Protein AF-A0A0F8WYC7-F1 (afdb_monomer_lite)

Foldseek 3Di:
DWDADPVPRDIDDDDPVVVVVQQVPPPADADPVGDGDGNYDPPVVVVVVVVVVVVVVVVVVVVVVVVVVVVVVVVVVVVVVVVVD

Sequence (85 aa):
RVLECWICGCLFAMPEQLYLREKDGANGFHCPNGHLLGLGKGQMKKLEEELCEVRVERTRCRLGWEKAARENDRLLKQLDKKKKK

Structure (mmCIF, N/CA/C/O backbone):
data_AF-A0A0F8WYC7-F1
#
_entry.id   AF-A0A0F8WYC7-F1
#
loop_
_atom_site.group_PDB
_atom_site.id
_atom_site.type_symbol
_atom_site.label_atom_id
_atom_site.label_alt_id
_atom_site.label_comp_id
_atom_site.label_asym_id
_atom_site.label_entity_id
_atom_site.label_seq_id
_atom_site.pdbx_PDB_ins_code
_atom_site.Cartn_x
_atom_site.Cartn_y
_atom_site.Cartn_z
_atom_site.occupancy
_atom_site.B_iso_or_equiv
_atom_site.auth_seq_id
_atom_site.auth_comp_id
_atom_site.auth_asym_id
_atom_site.auth_atom_id
_atom_site.pdbx_PDB_model_num
ATOM 1 N N . ARG A 1 1 ? 19.978 -5.069 -18.990 1.00 81.88 1 ARG A N 1
ATOM 2 C CA . ARG A 1 1 ? 18.707 -5.640 -19.505 1.00 81.88 1 ARG A CA 1
ATOM 3 C C . ARG A 1 1 ? 18.216 -4.849 -20.700 1.00 81.88 1 ARG A C 1
ATOM 5 O O . ARG A 1 1 ? 18.539 -3.673 -20.786 1.00 81.88 1 ARG A O 1
ATOM 12 N N . VAL A 1 2 ? 17.440 -5.468 -21.586 1.00 88.69 2 VAL A N 1
ATOM 13 C CA . VAL A 1 2 ? 16.670 -4.748 -22.613 1.00 88.69 2 VAL A CA 1
ATOM 14 C C . VAL A 1 2 ? 15.263 -4.522 -22.065 1.00 88.69 2 VAL A C 1
ATOM 16 O O . VAL A 1 2 ? 14.691 -5.443 -21.485 1.00 88.69 2 VAL A O 1
ATOM 19 N N . LEU A 1 3 ? 14.750 -3.302 -22.190 1.00 88.81 3 LEU A N 1
ATOM 20 C CA . LEU A 1 3 ? 13.404 -2.908 -21.782 1.00 88.81 3 LEU A CA 1
ATOM 21 C C . LEU A 1 3 ? 12.665 -2.297 -22.967 1.00 88.81 3 LEU A C 1
ATOM 23 O O . LEU A 1 3 ? 13.283 -1.697 -23.844 1.00 88.81 3 LEU A O 1
ATOM 27 N N . GLU A 1 4 ? 11.345 -2.424 -22.946 1.00 91.69 4 GLU A N 1
ATOM 28 C CA . GLU A 1 4 ? 10.444 -1.763 -23.881 1.00 91.69 4 GLU A CA 1
ATOM 29 C C . GLU A 1 4 ? 9.694 -0.643 -23.159 1.00 91.69 4 GLU A C 1
ATOM 31 O O . GLU A 1 4 ? 9.151 -0.836 -22.069 1.00 91.69 4 GLU A O 1
ATOM 36 N N . CYS A 1 5 ? 9.668 0.544 -23.756 1.00 90.50 5 CYS A N 1
ATOM 37 C CA . CYS A 1 5 ? 8.833 1.632 -23.273 1.00 90.50 5 CYS A CA 1
ATOM 38 C C . CYS A 1 5 ? 7.358 1.324 -23.554 1.00 90.50 5 CYS A C 1
ATOM 40 O O . CYS A 1 5 ? 6.944 1.351 -24.708 1.00 90.50 5 CYS A O 1
ATOM 42 N N . TRP A 1 6 ? 6.531 1.138 -22.522 1.00 87.31 6 TRP A N 1
ATOM 43 C CA . TRP A 1 6 ? 5.097 0.861 -22.706 1.00 87.31 6 TRP A CA 1
ATOM 44 C C . TRP A 1 6 ? 4.293 2.036 -23.301 1.00 87.31 6 TRP A C 1
ATOM 46 O O . TRP A 1 6 ? 3.112 1.876 -23.588 1.00 87.31 6 TRP A O 1
ATOM 56 N N . ILE A 1 7 ? 4.896 3.228 -23.441 1.00 90.19 7 ILE A N 1
ATOM 57 C CA . ILE A 1 7 ? 4.245 4.416 -24.026 1.00 90.19 7 ILE A CA 1
ATOM 58 C C . ILE A 1 7 ? 4.483 4.484 -25.538 1.00 90.19 7 ILE A C 1
ATOM 60 O O . ILE A 1 7 ? 3.554 4.755 -26.291 1.00 90.19 7 ILE A O 1
ATOM 64 N N . CYS A 1 8 ? 5.720 4.255 -25.993 1.00 93.94 8 CYS A N 1
ATOM 65 C CA . CYS A 1 8 ? 6.101 4.444 -27.400 1.00 93.94 8 CYS A CA 1
ATOM 66 C C . CYS A 1 8 ? 6.714 3.212 -28.081 1.00 93.94 8 CYS A C 1
ATOM 68 O O . CYS A 1 8 ? 7.108 3.309 -29.240 1.00 93.94 8 CYS A O 1
ATOM 70 N N . GLY A 1 9 ? 6.845 2.083 -27.382 1.00 91.62 9 GLY A N 1
ATOM 71 C CA . GLY A 1 9 ? 7.384 0.830 -27.923 1.00 91.62 9 GLY A CA 1
ATOM 72 C C . GLY A 1 9 ? 8.892 0.835 -28.187 1.00 91.62 9 GLY A C 1
ATOM 73 O O . GLY A 1 9 ? 9.415 -0.101 -28.785 1.00 91.62 9 GLY A O 1
ATOM 74 N N . CYS A 1 10 ? 9.630 1.879 -27.784 1.00 94.25 10 CYS A N 1
ATOM 75 C CA . CYS A 1 10 ? 11.071 1.900 -28.024 1.00 94.25 10 CYS A CA 1
ATOM 76 C C . CYS A 1 10 ? 11.791 0.869 -27.142 1.00 94.25 10 CYS A C 1
ATOM 78 O O . CYS A 1 10 ? 11.584 0.815 -25.926 1.00 94.25 10 CYS A O 1
ATOM 80 N N . LEU A 1 11 ? 12.653 0.066 -27.766 1.00 94.75 11 LEU A N 1
ATOM 81 C CA . LEU A 1 11 ? 13.524 -0.887 -27.088 1.00 94.75 11 LEU A CA 1
ATOM 82 C C . LEU A 1 11 ? 14.849 -0.214 -26.740 1.00 94.75 11 LEU A C 1
ATOM 84 O O . LEU A 1 11 ? 15.484 0.402 -27.596 1.00 94.75 11 LEU A O 1
ATOM 88 N N . PHE A 1 12 ? 15.286 -0.338 -25.490 1.00 92.94 12 PHE A N 1
ATOM 89 C CA . PHE A 1 12 ? 16.543 0.253 -25.037 1.00 92.94 12 PHE A CA 1
ATOM 90 C C . PHE A 1 12 ? 17.223 -0.578 -23.954 1.00 92.94 12 PHE A C 1
ATOM 92 O O . PHE A 1 12 ? 16.596 -1.340 -23.214 1.00 92.94 12 PHE A O 1
ATOM 99 N N . ALA A 1 13 ? 18.545 -0.436 -23.874 1.00 92.94 13 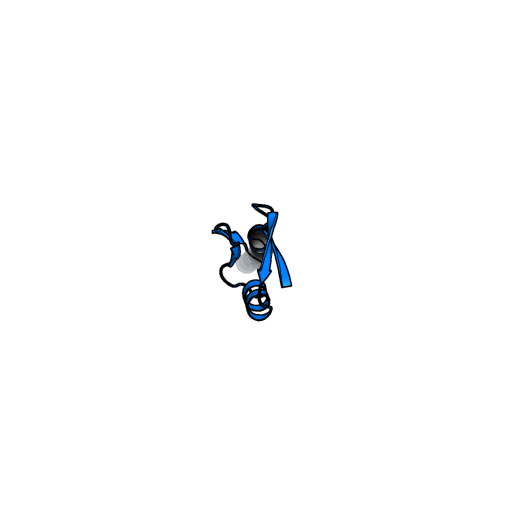ALA A N 1
ATOM 100 C CA . ALA A 1 13 ? 19.351 -1.109 -22.872 1.00 92.94 13 ALA A CA 1
ATOM 101 C C . ALA A 1 13 ? 19.390 -0.292 -21.575 1.00 92.94 13 ALA A C 1
ATOM 103 O O . ALA A 1 13 ? 19.716 0.893 -21.579 1.00 92.94 13 ALA A O 1
ATOM 104 N N . MET A 1 14 ? 19.109 -0.952 -20.455 1.00 88.88 14 MET A N 1
ATOM 105 C CA . MET A 1 14 ? 19.248 -0.404 -19.111 1.00 88.88 14 MET A CA 1
ATOM 106 C C . MET A 1 14 ? 20.332 -1.177 -18.341 1.00 88.88 14 MET A C 1
ATOM 108 O O . MET A 1 14 ? 20.249 -2.412 -18.260 1.00 88.88 14 MET A O 1
ATOM 112 N N . PRO A 1 15 ? 21.341 -0.496 -17.768 1.00 89.44 15 PRO A N 1
ATOM 113 C CA . PRO A 1 15 ? 22.313 -1.110 -16.864 1.00 89.44 15 PRO A CA 1
ATOM 114 C C . PRO A 1 15 ? 21.637 -1.814 -15.680 1.00 89.44 15 PRO A C 1
ATOM 116 O O . PRO A 1 15 ? 20.676 -1.290 -15.118 1.00 89.44 15 PRO A O 1
ATOM 119 N N . GLU A 1 16 ? 22.154 -2.977 -15.265 1.00 88.38 16 GLU A N 1
ATOM 120 C CA . GLU A 1 16 ? 21.555 -3.773 -14.174 1.00 88.38 16 GLU A CA 1
ATOM 121 C C . GLU A 1 16 ? 21.477 -2.976 -12.862 1.00 88.38 16 GLU A C 1
ATOM 123 O O . GLU A 1 16 ? 20.482 -3.039 -12.151 1.00 88.38 16 GLU A O 1
ATOM 128 N N . GLN A 1 17 ? 22.493 -2.157 -12.582 1.00 85.25 17 GLN A N 1
ATOM 129 C CA . GLN A 1 17 ? 22.548 -1.301 -11.393 1.00 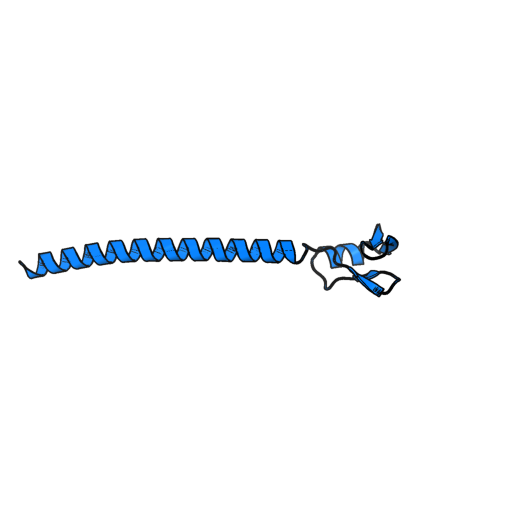85.25 17 GLN A CA 1
ATOM 130 C C . GLN A 1 17 ? 21.397 -0.284 -11.353 1.00 85.25 17 GLN A C 1
ATOM 132 O O . GLN A 1 17 ? 20.804 -0.065 -10.300 1.00 85.25 17 GLN A O 1
ATOM 137 N N . LEU A 1 18 ? 21.056 0.312 -12.502 1.00 82.12 18 LEU A N 1
ATOM 138 C CA . LEU A 1 18 ? 19.929 1.241 -12.604 1.00 82.12 18 LEU A CA 1
ATOM 139 C C . LEU A 1 18 ? 18.596 0.499 -12.519 1.00 82.12 18 LEU A C 1
ATOM 141 O O . LEU A 1 18 ? 17.693 0.952 -11.827 1.00 82.12 18 LEU A O 1
ATOM 145 N N . TYR A 1 19 ? 18.490 -0.669 -13.155 1.00 85.00 19 TYR A N 1
ATOM 146 C CA . TYR A 1 19 ? 17.295 -1.507 -13.070 1.00 85.00 19 TYR A CA 1
ATOM 147 C C . TYR A 1 19 ? 16.965 -1.897 -11.620 1.00 85.00 19 TYR A C 1
ATOM 149 O O . TYR A 1 19 ? 15.820 -1.764 -11.193 1.00 85.00 19 TYR A O 1
ATOM 157 N N . LEU A 1 20 ? 17.965 -2.339 -10.850 1.00 82.88 20 LEU A N 1
ATOM 158 C CA . LEU A 1 20 ? 17.791 -2.698 -9.440 1.00 82.88 20 LEU A CA 1
ATOM 159 C C . LEU A 1 20 ? 17.392 -1.484 -8.592 1.00 82.88 20 LEU A C 1
ATOM 161 O O . LEU A 1 20 ? 16.437 -1.566 -7.826 1.00 82.88 20 LEU A O 1
ATOM 165 N N . ARG A 1 21 ? 18.046 -0.333 -8.797 1.00 80.56 21 ARG A N 1
ATOM 166 C CA . ARG A 1 21 ? 17.713 0.917 -8.096 1.00 80.56 21 ARG A CA 1
ATOM 167 C C . ARG A 1 21 ? 16.264 1.360 -8.334 1.00 80.56 21 ARG A C 1
ATOM 169 O O . ARG A 1 21 ? 15.584 1.770 -7.399 1.00 80.56 21 ARG A O 1
ATOM 176 N N . GLU A 1 22 ? 15.788 1.273 -9.573 1.00 80.94 22 GLU A N 1
ATOM 177 C CA . GLU A 1 22 ? 14.412 1.639 -9.934 1.00 80.94 22 GLU A CA 1
ATOM 178 C C . GLU A 1 22 ? 13.377 0.612 -9.458 1.00 80.94 22 GLU A C 1
ATOM 180 O O . GLU A 1 22 ? 12.254 0.976 -9.102 1.00 80.94 22 GLU A O 1
ATOM 185 N N . LYS A 1 23 ? 13.748 -0.671 -9.389 1.00 76.88 23 LYS A N 1
ATOM 186 C CA . LYS A 1 23 ? 12.893 -1.734 -8.843 1.00 76.88 23 LYS A CA 1
ATOM 187 C C . LYS A 1 23 ? 12.593 -1.528 -7.354 1.00 76.88 23 LYS A C 1
ATOM 189 O O . LYS A 1 23 ? 11.465 -1.774 -6.928 1.00 76.88 23 LYS A O 1
ATOM 194 N N . ASP A 1 24 ? 13.568 -1.029 -6.597 1.00 71.94 24 ASP A N 1
ATOM 195 C CA . ASP A 1 24 ? 13.457 -0.810 -5.149 1.00 71.94 24 ASP A CA 1
ATOM 196 C C . ASP A 1 24 ? 12.789 0.529 -4.774 1.00 71.94 24 ASP A C 1
ATOM 198 O O . ASP A 1 24 ? 12.671 0.863 -3.596 1.00 71.94 24 ASP A O 1
ATOM 202 N N . GLY A 1 25 ? 12.272 1.272 -5.762 1.00 65.44 25 GLY A N 1
ATOM 203 C CA . GLY A 1 25 ? 11.388 2.418 -5.531 1.00 65.44 25 GLY A CA 1
ATOM 204 C C . GLY A 1 25 ? 11.992 3.792 -5.811 1.00 65.44 25 GLY A C 1
ATOM 205 O O . GLY A 1 25 ? 11.514 4.774 -5.245 1.00 65.44 25 GLY A O 1
ATOM 206 N N . ALA A 1 26 ? 13.009 3.888 -6.671 1.00 63.72 26 ALA A N 1
ATOM 207 C CA . ALA A 1 26 ? 13.457 5.185 -7.173 1.00 63.72 26 ALA A CA 1
ATOM 208 C C . ALA A 1 26 ? 12.413 5.859 -8.100 1.00 63.72 26 ALA A C 1
ATOM 210 O O . ALA A 1 26 ? 11.403 5.266 -8.486 1.00 63.72 26 ALA A O 1
ATOM 211 N N . ASN A 1 27 ? 12.635 7.153 -8.364 1.00 69.88 27 ASN A N 1
ATOM 212 C CA . ASN A 1 27 ? 11.700 8.131 -8.945 1.00 69.88 27 ASN A CA 1
ATOM 213 C C . ASN A 1 27 ? 11.299 7.886 -10.418 1.00 69.88 27 ASN A C 1
ATOM 215 O O . ASN A 1 27 ? 10.739 8.781 -11.054 1.00 69.88 27 ASN A O 1
ATOM 219 N N . GLY A 1 28 ? 11.548 6.698 -10.964 1.00 79.69 28 GLY A N 1
ATOM 220 C CA . GLY A 1 28 ? 11.335 6.385 -12.366 1.00 79.69 28 GLY A CA 1
ATOM 221 C C . GLY A 1 28 ? 12.524 6.786 -13.240 1.00 79.69 28 GLY A C 1
ATOM 222 O O . GLY A 1 28 ? 13.434 7.512 -12.842 1.00 79.69 28 GLY A O 1
ATOM 223 N N . PHE A 1 29 ? 12.507 6.303 -14.475 1.00 87.06 29 PHE A N 1
ATOM 224 C CA . PHE A 1 29 ? 13.559 6.468 -15.470 1.00 87.06 29 PHE A CA 1
ATOM 225 C C . PHE A 1 29 ? 12.953 6.890 -16.804 1.00 87.06 29 PHE A C 1
ATOM 227 O O . PHE A 1 29 ? 11.801 6.581 -17.100 1.00 87.06 29 PHE A O 1
ATOM 234 N N . HIS A 1 30 ? 13.729 7.592 -17.624 1.00 89.69 30 HIS A N 1
ATOM 235 C CA . HIS A 1 30 ? 13.257 8.052 -18.924 1.00 89.69 30 HIS A CA 1
ATOM 236 C C . HIS A 1 30 ? 13.685 7.089 -20.029 1.00 89.69 30 HIS A C 1
ATOM 238 O O . HIS A 1 30 ? 14.833 6.641 -20.068 1.00 89.69 30 HIS A O 1
ATOM 244 N N . CYS A 1 31 ? 12.770 6.788 -20.949 1.00 91.31 31 CYS A N 1
ATOM 245 C CA . CYS A 1 31 ? 13.142 6.159 -22.212 1.00 91.31 31 CYS A CA 1
ATOM 246 C C . CYS A 1 31 ? 13.926 7.153 -23.099 1.00 91.31 31 CYS A C 1
ATOM 248 O O . CYS A 1 31 ? 13.845 8.364 -22.873 1.00 91.31 31 CYS A O 1
ATOM 250 N N . PRO A 1 32 ? 14.621 6.691 -24.155 1.00 93.56 32 PRO A N 1
ATOM 251 C CA . PRO A 1 32 ? 15.344 7.572 -25.082 1.00 93.56 32 PRO A CA 1
ATOM 252 C C . PRO A 1 32 ? 14.484 8.660 -25.743 1.00 93.56 32 PRO A C 1
ATOM 254 O O . PRO A 1 32 ? 14.999 9.709 -26.113 1.00 93.56 32 PRO A O 1
ATOM 257 N N . ASN A 1 33 ? 13.171 8.432 -25.849 1.00 93.75 33 ASN A N 1
ATOM 258 C CA . ASN A 1 33 ? 12.219 9.394 -26.410 1.00 93.75 33 ASN A CA 1
ATOM 259 C C . ASN A 1 33 ? 11.642 10.355 -25.349 1.00 93.75 33 ASN A C 1
ATOM 261 O O . ASN A 1 33 ? 10.730 11.114 -25.654 1.00 93.75 33 ASN A O 1
ATOM 265 N N . GLY A 1 34 ? 12.124 10.310 -24.102 1.00 92.44 34 GLY A N 1
ATOM 266 C CA . GLY A 1 34 ? 11.761 11.259 -23.044 1.00 92.44 34 GLY A CA 1
ATOM 267 C C . GLY A 1 34 ? 10.559 10.880 -22.173 1.00 92.44 34 GLY A C 1
ATOM 268 O O . GLY A 1 34 ? 10.230 11.621 -21.254 1.00 92.44 34 GLY A O 1
ATOM 269 N N . HIS A 1 35 ? 9.905 9.735 -22.394 1.00 90.94 35 HIS A N 1
ATOM 270 C CA . HIS A 1 35 ? 8.807 9.282 -21.528 1.00 90.94 35 HIS A CA 1
ATOM 271 C C . HIS A 1 35 ? 9.304 8.749 -20.182 1.00 90.94 35 HIS A C 1
ATOM 273 O O . HIS A 1 35 ? 10.216 7.921 -20.160 1.00 90.94 35 HIS A O 1
ATOM 279 N N . LEU A 1 36 ? 8.660 9.166 -19.090 1.00 88.38 36 LEU A N 1
ATOM 280 C CA . LEU A 1 36 ? 8.915 8.665 -17.740 1.00 88.38 36 LEU A CA 1
ATOM 281 C C . LEU A 1 36 ? 8.252 7.294 -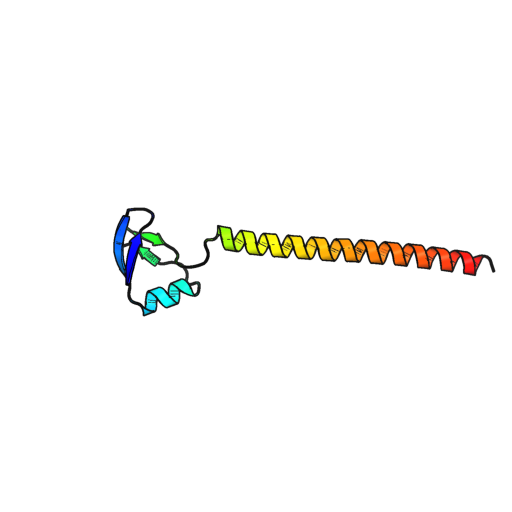17.530 1.00 88.38 36 LEU A C 1
ATOM 283 O O . LEU A 1 36 ? 7.052 7.124 -17.746 1.00 88.38 36 LEU A O 1
ATOM 287 N N . LEU A 1 37 ? 9.044 6.328 -17.080 1.00 85.81 37 LEU A N 1
ATOM 288 C CA . LEU A 1 37 ? 8.667 4.947 -16.795 1.00 85.81 37 LEU A CA 1
ATOM 289 C C . LEU A 1 37 ? 9.014 4.610 -15.343 1.00 85.81 37 LEU A C 1
ATOM 291 O O . LEU A 1 37 ? 9.970 5.142 -14.789 1.00 85.81 37 LEU A O 1
ATOM 295 N N . GLY A 1 38 ? 8.273 3.694 -14.723 1.00 82.62 38 GLY A N 1
ATOM 296 C CA . GLY A 1 38 ? 8.557 3.216 -13.367 1.00 82.62 38 GLY A CA 1
ATOM 297 C C . GLY A 1 38 ? 8.561 1.693 -13.307 1.00 82.62 38 GLY A C 1
ATOM 298 O O . GLY A 1 38 ? 7.658 1.063 -13.844 1.00 82.62 38 GLY A O 1
ATOM 299 N N . LEU A 1 39 ? 9.562 1.095 -12.652 1.00 75.94 39 LEU A N 1
ATOM 300 C CA . LEU A 1 39 ? 9.641 -0.365 -12.447 1.00 75.94 39 LEU A CA 1
ATOM 301 C C . LEU A 1 39 ? 9.039 -0.829 -11.111 1.00 75.94 39 LEU A C 1
ATOM 303 O O . LEU A 1 39 ? 8.921 -2.031 -10.874 1.00 75.94 39 LEU A O 1
ATOM 307 N N . GLY A 1 40 ? 8.685 0.107 -10.228 1.00 66.81 40 GLY A N 1
ATOM 308 C CA . GLY A 1 40 ? 8.083 -0.191 -8.931 1.00 66.81 40 GLY A CA 1
ATOM 309 C C . GLY A 1 40 ? 6.629 -0.669 -9.027 1.00 66.81 40 GLY A C 1
ATOM 310 O O . GLY A 1 40 ? 6.023 -0.700 -10.099 1.00 66.81 40 GLY A O 1
ATOM 311 N N . LYS A 1 41 ? 6.029 -1.002 -7.873 1.00 61.97 41 LYS A N 1
ATOM 312 C CA . LYS A 1 41 ? 4.574 -1.216 -7.783 1.00 61.97 41 LYS A CA 1
ATOM 313 C C . LYS A 1 41 ? 3.871 0.011 -8.375 1.00 61.97 41 LYS A C 1
ATOM 315 O O . LYS A 1 41 ? 4.117 1.128 -7.913 1.00 61.97 41 LYS A O 1
ATOM 320 N N . GLY A 1 42 ? 3.023 -0.201 -9.385 1.00 65.50 42 GLY A N 1
ATOM 321 C CA . GLY A 1 42 ? 2.243 0.874 -9.995 1.00 65.50 42 GLY A CA 1
ATOM 322 C C . GLY A 1 42 ? 1.487 1.658 -8.924 1.00 65.50 42 GLY A C 1
ATOM 323 O O . GLY A 1 42 ? 1.072 1.078 -7.919 1.00 65.50 42 GLY A O 1
ATOM 324 N N . GLN A 1 43 ? 1.316 2.967 -9.124 1.00 66.06 43 GLN A N 1
ATOM 325 C CA . GLN A 1 43 ? 0.623 3.835 -8.161 1.00 66.06 43 GLN A CA 1
ATOM 326 C C . GLN A 1 43 ? -0.737 3.260 -7.746 1.00 66.06 43 GLN A C 1
ATOM 328 O O . GLN A 1 43 ? -1.074 3.293 -6.571 1.00 66.06 43 GLN A O 1
ATOM 333 N N . MET A 1 44 ? -1.449 2.621 -8.679 1.00 71.44 44 MET A N 1
ATOM 334 C CA . MET A 1 44 ? -2.680 1.877 -8.403 1.00 71.44 44 MET A CA 1
ATOM 335 C C . MET A 1 44 ? -2.525 0.831 -7.298 1.00 71.44 44 MET A C 1
ATOM 337 O O . MET A 1 44 ? -3.298 0.830 -6.351 1.00 71.44 44 MET A O 1
ATOM 341 N N . LYS A 1 45 ? -1.496 -0.017 -7.367 1.00 75.50 45 LYS A N 1
ATOM 342 C CA . LYS A 1 45 ? -1.269 -1.061 -6.365 1.00 75.50 45 LYS A CA 1
ATOM 343 C C . LYS A 1 45 ? -0.882 -0.478 -5.003 1.00 75.50 45 LYS A C 1
ATOM 345 O O . LYS A 1 45 ? -1.280 -1.017 -3.979 1.00 75.50 45 LYS A O 1
ATOM 350 N N . LYS A 1 46 ? -0.127 0.628 -4.983 1.00 78.69 46 LYS A N 1
ATOM 351 C CA . LYS A 1 46 ? 0.178 1.351 -3.735 1.00 78.69 46 LYS A CA 1
ATOM 352 C C . LYS A 1 46 ? -1.099 1.911 -3.102 1.00 78.69 46 LYS A C 1
ATOM 354 O O . LYS A 1 46 ? -1.344 1.677 -1.928 1.00 78.69 46 LYS A O 1
ATOM 359 N N . LEU A 1 47 ? -1.946 2.555 -3.904 1.00 80.12 47 LEU A N 1
ATOM 360 C CA . LEU A 1 47 ? -3.236 3.084 -3.455 1.00 80.12 47 LEU A CA 1
ATOM 361 C C . LEU A 1 47 ? -4.190 1.973 -2.989 1.00 80.12 47 LEU A C 1
ATOM 363 O O . LEU A 1 47 ? -4.934 2.167 -2.034 1.00 80.12 47 LEU A O 1
ATOM 367 N N . GLU A 1 48 ? -4.178 0.802 -3.628 1.00 87.44 48 GLU A N 1
ATOM 368 C CA . GLU A 1 48 ? -4.942 -0.371 -3.183 1.00 87.44 48 GLU A CA 1
ATOM 369 C C . GLU A 1 48 ? -4.466 -0.894 -1.822 1.00 87.44 48 GLU A C 1
ATOM 371 O O . GLU A 1 48 ? -5.296 -1.235 -0.976 1.00 87.44 48 GLU A O 1
ATOM 376 N N . GLU A 1 49 ? -3.148 -0.942 -1.599 1.00 88.00 49 GLU A N 1
ATOM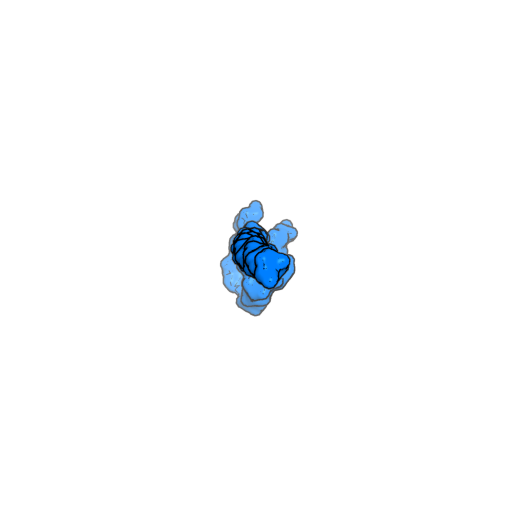 377 C CA . GLU A 1 49 ? -2.546 -1.323 -0.316 1.00 88.00 49 GLU A CA 1
ATOM 378 C C . GLU A 1 49 ? -2.941 -0.318 0.783 1.00 88.00 49 GLU A C 1
ATOM 380 O O . GLU A 1 49 ? -3.490 -0.725 1.808 1.00 88.00 49 GLU A O 1
ATOM 385 N N . GLU A 1 50 ? -2.811 0.986 0.523 1.00 90.50 50 GLU A N 1
ATOM 386 C CA . GLU A 1 50 ? -3.245 2.054 1.438 1.00 90.50 50 GLU A CA 1
ATOM 387 C C . GLU A 1 50 ? -4.755 1.985 1.739 1.00 90.50 50 GLU A C 1
ATOM 389 O O . GLU A 1 50 ? -5.186 2.066 2.892 1.00 90.50 50 GLU A O 1
ATOM 394 N N . LEU A 1 51 ? -5.592 1.765 0.718 1.00 92.25 51 LEU A N 1
ATOM 395 C CA . LEU A 1 51 ? -7.037 1.589 0.895 1.00 92.25 51 LEU A CA 1
ATOM 396 C C . LEU A 1 51 ? -7.367 0.366 1.753 1.00 92.25 51 LEU A C 1
ATOM 398 O O . LEU A 1 51 ? -8.330 0.400 2.526 1.00 92.25 51 LEU A O 1
ATOM 402 N N . CYS A 1 52 ? -6.610 -0.720 1.608 1.00 95.19 52 CYS A N 1
ATOM 403 C CA . CYS A 1 52 ? -6.778 -1.918 2.418 1.00 95.19 52 CYS A CA 1
ATOM 404 C C . CYS A 1 52 ? -6.466 -1.628 3.892 1.00 95.19 52 CYS A C 1
ATOM 406 O O . CYS A 1 52 ? -7.289 -1.929 4.761 1.00 95.19 52 CYS A O 1
ATOM 408 N N . GLU A 1 53 ? -5.341 -0.969 4.170 1.00 95.25 53 GLU A N 1
ATOM 409 C CA . GLU A 1 53 ? -4.922 -0.596 5.526 1.00 95.25 53 GLU A CA 1
ATOM 410 C C . GLU A 1 53 ? -5.961 0.293 6.218 1.00 95.25 53 GLU A C 1
ATOM 412 O O . GLU A 1 53 ? -6.432 -0.031 7.313 1.00 95.25 53 GLU A O 1
ATOM 417 N N . VAL A 1 54 ? -6.429 1.341 5.534 1.00 96.19 54 VAL A N 1
ATOM 418 C CA . VAL A 1 54 ? -7.458 2.250 6.064 1.00 96.19 54 VAL A CA 1
ATOM 419 C C . VAL A 1 54 ? -8.772 1.511 6.347 1.00 96.19 54 VAL A C 1
ATOM 421 O O . VAL A 1 54 ? -9.444 1.769 7.351 1.00 96.19 54 VAL A O 1
ATOM 424 N N . ARG A 1 55 ? -9.169 0.557 5.494 1.00 96.06 55 ARG A N 1
ATOM 425 C CA . ARG A 1 55 ? -10.382 -0.256 5.715 1.00 96.06 55 ARG A CA 1
ATOM 426 C C . ARG A 1 55 ? -10.247 -1.165 6.933 1.00 96.06 55 ARG A C 1
ATOM 428 O O . ARG A 1 55 ? -11.211 -1.306 7.698 1.00 96.06 55 ARG A O 1
ATOM 435 N N . VAL A 1 56 ? -9.078 -1.774 7.121 1.00 96.31 56 VAL A N 1
ATOM 436 C CA . VAL A 1 56 ? -8.784 -2.621 8.282 1.00 96.31 56 VAL A CA 1
ATOM 437 C C . VAL A 1 56 ? -8.821 -1.789 9.560 1.00 96.31 56 VAL A C 1
ATOM 439 O O . VAL A 1 56 ? -9.505 -2.169 10.515 1.00 96.31 56 VAL A O 1
ATOM 442 N N . GLU A 1 57 ? -8.177 -0.624 9.566 1.00 96.00 57 GLU A N 1
ATOM 443 C CA . GLU A 1 57 ? -8.152 0.267 10.723 1.00 96.00 57 GLU A CA 1
ATOM 444 C C . GLU A 1 57 ? -9.552 0.773 11.083 1.00 96.00 57 GLU A C 1
ATOM 446 O O . GLU A 1 57 ? -9.985 0.639 12.229 1.00 96.00 57 GLU A O 1
ATOM 451 N N . ARG A 1 58 ? -10.331 1.223 10.092 1.00 95.81 58 ARG A N 1
ATOM 452 C CA . ARG A 1 58 ? -11.732 1.617 10.296 1.00 95.81 58 ARG A CA 1
ATOM 453 C C . ARG A 1 58 ? -12.552 0.497 10.935 1.00 95.81 58 ARG A C 1
ATOM 455 O O . ARG A 1 58 ? -13.353 0.750 11.838 1.00 95.81 58 ARG A O 1
ATOM 462 N N . THR A 1 59 ? -12.363 -0.739 10.478 1.00 96.06 59 THR A N 1
ATOM 463 C CA . THR A 1 59 ? -13.072 -1.908 11.017 1.00 96.06 59 THR A CA 1
ATOM 464 C C . THR A 1 59 ? -12.654 -2.190 12.458 1.00 96.06 59 THR A C 1
ATOM 466 O O . THR A 1 59 ? -13.512 -2.405 13.317 1.00 96.06 59 THR A O 1
ATOM 469 N N . ARG A 1 60 ? -11.351 -2.122 12.751 1.00 95.81 60 ARG A N 1
ATOM 470 C CA . ARG A 1 60 ? -10.802 -2.293 14.101 1.00 95.81 60 ARG A CA 1
ATOM 471 C C . ARG A 1 60 ? -11.333 -1.234 15.063 1.00 95.81 60 ARG A C 1
ATOM 473 O O . ARG A 1 60 ? -11.794 -1.588 16.147 1.00 95.81 60 ARG A O 1
ATOM 480 N N . CYS A 1 61 ? -11.319 0.037 14.660 1.00 94.94 61 CYS A N 1
ATOM 481 C CA . CYS A 1 61 ? -11.900 1.127 15.434 1.00 94.94 61 CYS A CA 1
ATOM 482 C C . CYS A 1 61 ? -13.372 0.837 15.720 1.00 94.94 61 CYS A C 1
ATOM 484 O O . CYS A 1 61 ? -13.756 0.807 16.886 1.00 94.94 61 CYS A O 1
ATOM 486 N N . ARG A 1 62 ? -14.183 0.551 14.690 1.00 96.62 62 ARG A N 1
ATOM 487 C CA . ARG A 1 62 ? -15.624 0.287 14.843 1.00 96.62 62 ARG A CA 1
ATOM 488 C C . ARG A 1 62 ? -15.910 -0.815 15.867 1.00 96.62 62 ARG A C 1
ATOM 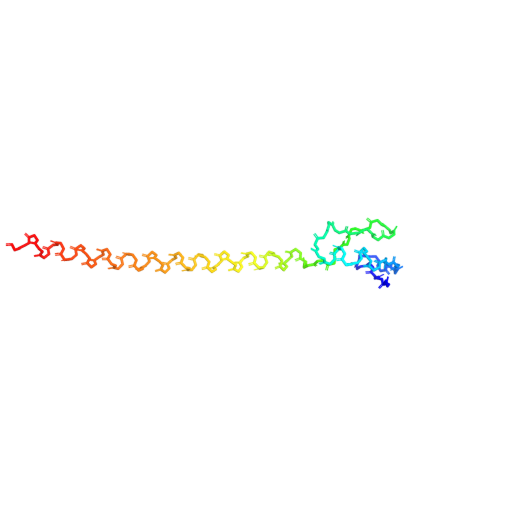490 O O . ARG A 1 62 ? -16.701 -0.601 16.781 1.00 96.62 62 ARG A O 1
ATOM 497 N N . LEU A 1 63 ? -15.223 -1.953 15.766 1.00 96.25 63 LEU A N 1
ATOM 498 C CA . LEU A 1 63 ? -15.367 -3.057 16.723 1.00 96.25 63 LEU A CA 1
ATOM 499 C C . LEU A 1 63 ? -14.950 -2.653 18.148 1.00 96.25 63 LEU A C 1
ATOM 501 O O . LEU A 1 63 ? -15.583 -3.067 19.122 1.00 96.25 63 LEU A O 1
ATOM 505 N N . GLY A 1 64 ? -13.909 -1.824 18.278 1.00 96.62 64 GLY A N 1
ATOM 506 C CA . GLY A 1 64 ? -13.489 -1.235 19.549 1.00 96.62 64 GLY A CA 1
ATOM 507 C C . GLY A 1 64 ? -14.583 -0.374 20.185 1.00 96.62 64 GLY A C 1
ATOM 508 O O . GLY A 1 64 ? -14.922 -0.584 21.351 1.00 96.62 64 GLY A O 1
ATOM 509 N N . TRP A 1 65 ? -15.192 0.527 19.408 1.00 95.62 65 TRP A N 1
ATOM 510 C CA . TRP A 1 65 ? -16.306 1.374 19.852 1.00 95.62 65 TRP A CA 1
ATOM 511 C C . TRP A 1 65 ? -17.525 0.548 20.275 1.00 95.62 65 TRP A C 1
ATOM 513 O O . TRP A 1 65 ? -18.078 0.777 21.347 1.00 95.62 65 TRP A O 1
ATOM 523 N N . GLU A 1 66 ? -17.912 -0.461 19.493 1.00 96.06 66 GLU A N 1
ATOM 524 C CA . GLU A 1 66 ? -19.035 -1.351 19.824 1.00 96.06 66 GLU A CA 1
ATOM 525 C C . GLU A 1 66 ? -18.794 -2.144 21.117 1.00 96.06 66 GLU A C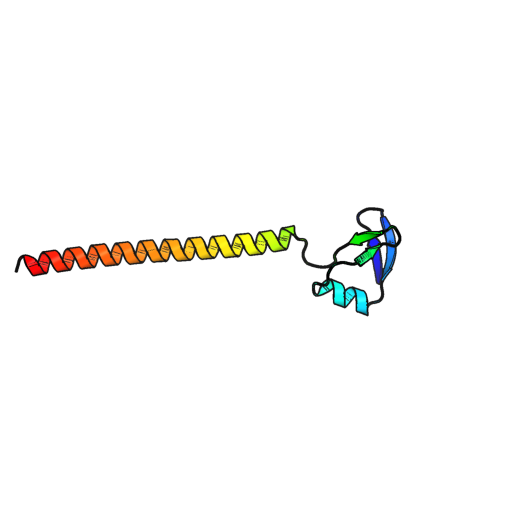 1
ATOM 527 O O . GLU A 1 66 ? -19.714 -2.388 21.904 1.00 96.06 66 GLU A O 1
ATOM 532 N N . LYS A 1 67 ? -17.554 -2.585 21.356 1.00 96.44 67 LYS A N 1
ATOM 533 C CA . LYS A 1 67 ? -17.187 -3.265 22.603 1.00 96.44 67 LYS A CA 1
ATOM 534 C C . LYS A 1 67 ? -17.236 -2.303 23.791 1.00 96.44 67 LYS A C 1
ATOM 536 O O . LYS A 1 67 ? -17.814 -2.654 24.816 1.00 96.44 67 LYS A O 1
ATOM 541 N N . ALA A 1 68 ? -16.685 -1.100 23.639 1.00 95.88 68 ALA A N 1
ATOM 542 C CA . ALA A 1 68 ? -16.705 -0.074 24.677 1.00 95.88 68 ALA A CA 1
ATOM 543 C C . ALA A 1 68 ? -18.138 0.359 25.027 1.00 95.88 68 ALA A C 1
ATOM 545 O O . ALA A 1 68 ? -18.473 0.459 26.204 1.00 95.88 68 ALA A O 1
ATOM 546 N N . ALA A 1 69 ? -19.005 0.537 24.027 1.00 96.50 69 ALA A N 1
ATOM 547 C CA . ALA A 1 69 ? -20.409 0.890 24.229 1.00 96.50 69 ALA A CA 1
ATOM 548 C C . ALA A 1 69 ? -21.161 -0.178 25.040 1.00 96.50 69 ALA A C 1
ATOM 550 O O . ALA A 1 69 ? -21.875 0.155 25.984 1.00 96.50 69 ALA A O 1
ATOM 551 N N . ARG A 1 70 ? -20.955 -1.464 24.720 1.00 96.56 70 ARG A N 1
ATOM 552 C CA . ARG A 1 70 ? -21.556 -2.582 25.468 1.00 96.56 70 ARG A CA 1
ATOM 553 C C . ARG A 1 70 ? -21.079 -2.644 26.913 1.00 96.56 70 ARG A C 1
ATOM 555 O O . ARG A 1 70 ? -21.887 -2.872 27.811 1.00 96.56 70 ARG A O 1
ATOM 562 N N . GLU A 1 71 ? -19.785 -2.446 27.142 1.00 96.00 71 GLU A N 1
ATOM 563 C CA . GLU A 1 71 ? -19.247 -2.438 28.502 1.00 96.00 71 GLU A CA 1
ATOM 564 C C . GLU A 1 71 ? -19.775 -1.239 29.298 1.00 96.00 71 GLU A C 1
ATOM 566 O O . GLU A 1 71 ? -20.171 -1.395 30.450 1.00 96.00 71 GLU A O 1
ATOM 571 N N . ASN A 1 72 ? -19.881 -0.066 28.672 1.00 96.62 72 ASN A N 1
ATOM 572 C CA . ASN A 1 72 ? -20.427 1.123 29.318 1.00 96.62 72 ASN A CA 1
ATOM 573 C C . ASN A 1 72 ? -21.901 0.927 29.718 1.00 96.62 72 ASN A C 1
ATOM 575 O O . ASN A 1 72 ? -22.263 1.167 30.867 1.00 96.62 72 ASN A O 1
ATOM 579 N N . ASP A 1 73 ? -22.737 0.379 28.828 1.00 96.69 73 ASP A N 1
ATOM 580 C CA . ASP A 1 73 ? -24.130 0.023 29.149 1.00 96.69 73 ASP A CA 1
ATOM 581 C C . ASP A 1 73 ? -24.216 -0.971 30.324 1.00 96.69 73 ASP A C 1
ATOM 583 O O . ASP A 1 73 ? -25.024 -0.812 31.246 1.00 96.69 73 ASP A O 1
ATOM 587 N N . ARG A 1 74 ? -23.331 -1.976 30.349 1.00 95.88 74 ARG A N 1
ATOM 588 C CA . ARG A 1 74 ? -23.248 -2.936 31.456 1.00 95.88 74 ARG A CA 1
ATOM 589 C C . ARG A 1 74 ? -22.885 -2.253 32.776 1.00 95.88 74 ARG A C 1
ATOM 591 O O . ARG A 1 74 ? -23.500 -2.564 33.799 1.00 95.88 74 ARG A O 1
ATOM 598 N N . LEU A 1 75 ? -21.904 -1.353 32.766 1.00 95.56 75 LEU A N 1
ATOM 599 C CA . LEU A 1 75 ? -21.454 -0.619 33.950 1.00 95.56 75 LEU A CA 1
ATOM 600 C C . LEU A 1 75 ? -22.537 0.333 34.468 1.00 95.56 75 LEU A C 1
ATOM 602 O O . LEU A 1 75 ? -22.812 0.333 35.668 1.00 95.56 75 LEU A O 1
ATOM 606 N N . LEU A 1 76 ? -23.217 1.065 33.581 1.00 95.19 76 LEU A N 1
ATOM 607 C CA . LEU A 1 76 ? -24.341 1.936 33.938 1.00 95.19 76 LEU A CA 1
ATOM 608 C C . LEU A 1 76 ? -25.459 1.148 34.633 1.00 95.19 76 LEU A C 1
ATOM 610 O O . LEU A 1 76 ? -25.882 1.507 35.732 1.00 95.19 76 LEU A O 1
ATOM 614 N N . LYS A 1 77 ? -25.845 -0.009 34.080 1.00 95.25 77 LYS A N 1
ATOM 615 C CA . LYS A 1 77 ? -26.830 -0.910 34.706 1.00 95.25 77 LYS A CA 1
ATOM 616 C C . LYS A 1 77 ? -26.402 -1.400 36.092 1.00 95.25 77 LYS A C 1
ATOM 618 O O . LYS A 1 77 ? -27.251 -1.609 36.960 1.00 95.25 77 LYS A O 1
ATOM 623 N N . GLN A 1 78 ? -25.108 -1.632 36.322 1.00 94.19 78 GLN A N 1
ATOM 624 C CA . GLN A 1 78 ? -24.605 -2.023 37.644 1.00 94.19 78 GLN A CA 1
ATOM 625 C C . GLN A 1 78 ? -24.638 -0.858 38.638 1.00 94.19 78 GLN A C 1
ATOM 627 O O . GLN A 1 78 ? -24.997 -1.071 39.798 1.00 94.19 78 GLN A O 1
ATOM 632 N N . LEU A 1 79 ? -24.296 0.356 38.198 1.00 93.38 79 LEU A N 1
ATOM 633 C CA . LEU A 1 79 ? -24.368 1.561 39.027 1.00 93.38 79 LEU A CA 1
ATOM 634 C C . LEU A 1 79 ? -25.806 1.844 39.468 1.00 93.38 79 LEU A C 1
ATOM 636 O O . LEU A 1 79 ? -26.038 2.084 40.652 1.00 93.38 79 LEU A O 1
ATOM 640 N N . ASP A 1 80 ? -26.777 1.722 38.564 1.00 93.19 80 ASP A N 1
ATOM 641 C CA . ASP A 1 80 ? -28.193 1.910 38.893 1.00 93.19 80 ASP A CA 1
ATOM 642 C C . ASP A 1 80 ? -28.701 0.880 39.908 1.00 93.19 80 ASP A C 1
ATOM 644 O O . ASP A 1 80 ? -29.454 1.218 40.821 1.00 93.19 80 ASP A O 1
ATOM 648 N N . LYS A 1 81 ? -28.254 -0.379 39.803 1.00 90.25 81 LYS A N 1
ATOM 649 C CA . LYS A 1 81 ? -28.567 -1.416 40.801 1.00 90.25 81 LYS A CA 1
ATOM 650 C C . LYS A 1 81 ? -27.957 -1.112 42.168 1.00 90.25 81 LYS A C 1
ATOM 652 O O . LYS A 1 81 ? -28.599 -1.392 43.175 1.00 90.25 81 LYS A O 1
ATOM 657 N N . LYS A 1 82 ? -26.741 -0.557 42.215 1.00 86.69 82 LYS A N 1
ATOM 658 C CA . LYS A 1 82 ? -26.087 -0.163 43.473 1.00 86.69 82 LYS A CA 1
ATOM 659 C C . LYS A 1 82 ? -26.767 1.033 44.137 1.00 86.69 82 LYS A C 1
ATOM 661 O O . LYS A 1 82 ? -26.855 1.036 45.350 1.00 86.69 82 LYS A O 1
ATOM 666 N N . LYS A 1 83 ? -27.274 2.004 43.367 1.00 81.62 83 LYS A N 1
ATOM 667 C CA . LYS A 1 83 ? -28.000 3.175 43.899 1.00 81.62 83 LYS A CA 1
ATOM 668 C C . LYS A 1 83 ? -29.368 2.845 44.511 1.00 81.62 83 LYS A C 1
ATOM 670 O O . LYS A 1 83 ? -29.894 3.648 45.267 1.00 81.62 83 LYS A O 1
ATOM 675 N N . LYS A 1 84 ? -29.973 1.713 44.131 1.00 71.31 84 LYS A N 1
ATOM 676 C CA . LYS A 1 84 ? -31.271 1.247 44.655 1.00 71.31 84 LYS A CA 1
ATOM 677 C C . LYS A 1 84 ? -31.155 0.396 45.930 1.00 71.31 84 LYS A C 1
ATOM 679 O O . LYS A 1 84 ? -32.187 -0.005 46.460 1.00 71.31 84 LYS A O 1
ATOM 684 N N . LYS A 1 85 ? -29.934 0.073 46.364 1.00 57.34 85 LYS A N 1
ATOM 685 C CA . LYS A 1 85 ? -29.627 -0.592 47.637 1.00 57.34 85 LYS A CA 1
ATOM 686 C C . LYS A 1 85 ? -29.172 0.445 48.650 1.00 57.34 85 LYS A C 1
ATOM 688 O O . LYS A 1 85 ? -29.464 0.217 49.838 1.00 57.34 85 LYS A O 1
#

Radius of gyration: 27.23 Å; chains: 1; bounding box: 54×17×76 Å

Organism: NCBI:txid412755

Secondary structure (DSSP, 8-state):
-EEE-TTT--EEE--HHHHHHHHTT-S-EE-TTS-EE--SS-HHHHHHHHHHHHHHHHHHHHHHHHHHHHHHHHHHHHHHHHHT-

pLDDT: mean 87.41, std 9.88, range [57.34, 96.69]